Protein AF-A0A2K2FY67-F1 (afdb_monomer_lite)

Structure (mmCIF, N/CA/C/O backbone):
data_AF-A0A2K2FY67-F1
#
_entry.id   AF-A0A2K2FY67-F1
#
loop_
_atom_site.group_PDB
_atom_site.id
_atom_site.type_symbol
_atom_site.label_atom_id
_atom_site.label_alt_id
_atom_site.label_comp_id
_atom_site.label_asym_id
_atom_site.label_entity_id
_atom_site.label_seq_id
_atom_site.pdbx_PDB_ins_code
_atom_site.Cartn_x
_atom_site.Cartn_y
_atom_site.Cartn_z
_atom_site.occupancy
_atom_site.B_iso_or_equiv
_atom_site.auth_seq_id
_atom_site.auth_comp_id
_atom_site.auth_asym_id
_atom_site.auth_atom_id
_atom_site.pdbx_PDB_model_num
ATOM 1 N N . MET A 1 1 ? -9.193 -3.557 5.136 1.00 53.53 1 MET A N 1
ATOM 2 C CA . MET A 1 1 ? -10.613 -3.231 5.411 1.00 53.53 1 MET A CA 1
ATOM 3 C C . MET A 1 1 ? -11.485 -4.431 5.737 1.00 53.53 1 MET A C 1
ATOM 5 O O . MET A 1 1 ? -12.173 -4.385 6.742 1.00 53.53 1 MET A O 1
ATOM 9 N N . LEU A 1 2 ? -11.457 -5.508 4.948 1.00 55.06 2 LEU A N 1
ATOM 10 C CA . LEU A 1 2 ? -12.226 -6.722 5.260 1.00 55.06 2 LEU A CA 1
ATOM 11 C C . LEU A 1 2 ? -11.634 -7.505 6.450 1.00 55.06 2 LEU A C 1
ATOM 13 O O . LEU A 1 2 ? -12.382 -8.025 7.268 1.00 55.06 2 LEU A O 1
ATOM 17 N N . LEU A 1 3 ? -10.305 -7.469 6.622 1.00 53.91 3 LEU A N 1
ATOM 18 C CA . LEU A 1 3 ? -9.589 -8.178 7.693 1.00 53.91 3 LEU A CA 1
ATOM 19 C C . LEU A 1 3 ? -10.000 -7.758 9.124 1.00 53.91 3 LEU A C 1
ATOM 21 O O . LEU A 1 3 ? -10.059 -8.589 10.026 1.00 53.91 3 LEU A O 1
ATOM 25 N N . GLY A 1 4 ? -10.350 -6.482 9.327 1.00 59.25 4 GLY A N 1
ATOM 26 C CA . GLY A 1 4 ? -10.837 -5.980 10.620 1.00 59.25 4 GLY A CA 1
ATOM 27 C C . GLY A 1 4 ? -12.254 -6.450 10.964 1.00 59.25 4 GLY A C 1
ATOM 28 O O . GLY A 1 4 ? -12.582 -6.574 12.133 1.00 59.25 4 GLY A O 1
ATOM 29 N N . ARG A 1 5 ? -13.079 -6.776 9.957 1.00 58.72 5 ARG A N 1
ATOM 30 C CA . ARG A 1 5 ? -14.420 -7.363 10.147 1.00 58.72 5 ARG A CA 1
ATOM 31 C C . ARG A 1 5 ? -14.416 -8.886 10.234 1.00 58.72 5 ARG A C 1
ATOM 33 O O . ARG A 1 5 ? -15.429 -9.478 10.588 1.00 58.72 5 ARG A O 1
ATOM 40 N N . THR A 1 6 ? -13.308 -9.532 9.878 1.00 58.41 6 THR A N 1
ATOM 41 C CA . THR A 1 6 ? -13.211 -10.994 9.930 1.00 58.41 6 THR A CA 1
ATOM 42 C C . THR A 1 6 ? -12.956 -11.550 11.326 1.00 58.41 6 THR A C 1
ATOM 44 O O . THR A 1 6 ? -13.008 -12.769 11.462 1.00 58.41 6 THR A O 1
ATOM 47 N N . ASP A 1 7 ? -12.692 -10.706 12.337 1.00 62.06 7 ASP A N 1
ATOM 48 C CA . ASP A 1 7 ? -12.364 -11.120 13.713 1.00 62.06 7 ASP A CA 1
ATOM 49 C C . ASP A 1 7 ? -11.399 -12.319 13.731 1.00 62.06 7 ASP A C 1
ATOM 51 O O . ASP A 1 7 ? -11.708 -13.382 14.261 1.00 62.06 7 ASP A O 1
ATOM 55 N N . ALA A 1 8 ? -10.253 -12.189 13.052 1.00 63.91 8 ALA A N 1
ATOM 56 C CA . ALA A 1 8 ? -9.271 -13.268 12.884 1.00 63.91 8 ALA A CA 1
ATOM 57 C C . ALA A 1 8 ? -9.836 -14.564 12.250 1.00 63.91 8 ALA A C 1
ATOM 59 O O . ALA A 1 8 ? -9.553 -15.664 12.713 1.00 63.91 8 ALA A O 1
ATOM 60 N N . PHE A 1 9 ? -10.606 -14.435 11.162 1.00 62.72 9 PHE A N 1
ATOM 61 C CA . PHE A 1 9 ? -11.260 -15.530 10.415 1.00 62.72 9 PHE A CA 1
ATOM 62 C C . PHE A 1 9 ? -12.454 -16.202 11.101 1.00 62.72 9 PHE A C 1
ATOM 64 O O . PHE A 1 9 ? -12.949 -17.230 10.637 1.00 62.72 9 PHE A O 1
ATOM 71 N N . ARG A 1 10 ? -12.971 -15.615 12.177 1.00 68.38 10 ARG A N 1
ATOM 72 C CA . ARG A 1 10 ? -14.114 -16.161 12.915 1.00 68.38 10 ARG A CA 1
ATOM 73 C C . ARG A 1 10 ? -15.439 -15.965 12.174 1.00 68.38 10 ARG A C 1
ATOM 75 O O . ARG A 1 10 ? -16.352 -16.770 12.320 1.00 68.38 10 ARG A O 1
ATOM 82 N N . ASN A 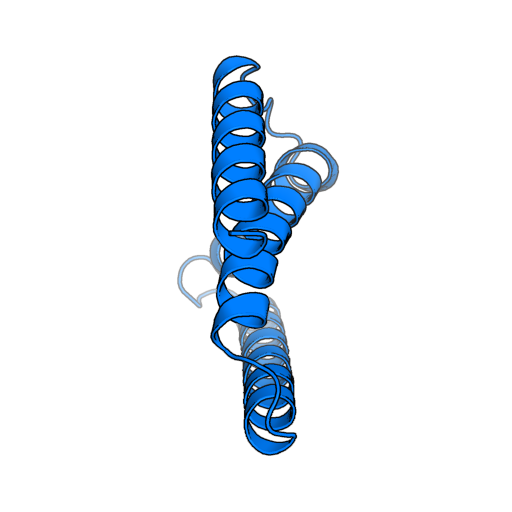1 11 ? -15.520 -14.935 11.331 1.00 72.44 11 ASN A N 1
ATOM 83 C CA . ASN A 1 11 ? -16.654 -14.685 10.443 1.00 72.44 11 ASN A CA 1
ATOM 84 C C . ASN A 1 11 ? -16.365 -15.185 9.016 1.00 72.44 11 ASN A C 1
ATOM 86 O O . ASN A 1 11 ? -15.897 -14.432 8.159 1.00 72.44 11 ASN A O 1
ATOM 90 N N . ILE A 1 12 ? -16.691 -16.458 8.753 1.00 73.81 12 ILE A N 1
ATOM 91 C CA . ILE A 1 12 ? -16.417 -17.161 7.481 1.00 73.81 12 ILE A CA 1
ATOM 92 C C . ILE A 1 12 ? -16.921 -16.389 6.251 1.00 73.81 12 ILE A C 1
ATOM 94 O O . ILE A 1 12 ? -16.201 -16.294 5.258 1.00 73.81 12 ILE A O 1
ATOM 98 N N . GLY A 1 13 ? -18.111 -15.779 6.316 1.00 76.75 13 GLY 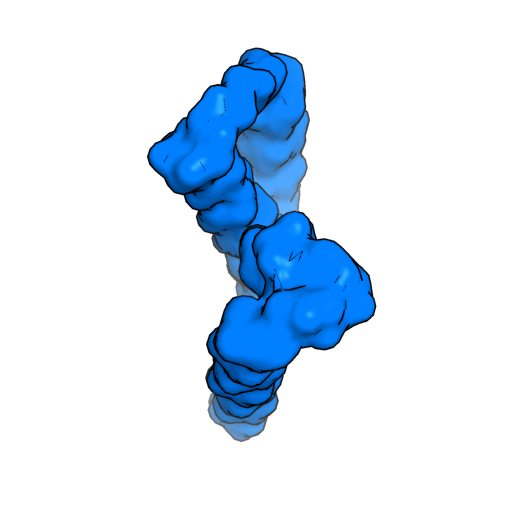A N 1
ATOM 99 C CA . GLY A 1 13 ? -18.671 -15.019 5.190 1.00 76.75 13 GLY A CA 1
ATOM 100 C C . GLY A 1 13 ? -17.797 -13.829 4.776 1.00 76.75 13 GLY A C 1
ATOM 101 O O . GLY A 1 13 ? -17.444 -13.682 3.607 1.00 76.75 13 GLY A O 1
ATOM 102 N N . TRP A 1 14 ? -17.366 -13.014 5.742 1.00 73.25 14 TRP A N 1
ATOM 103 C CA . TRP A 1 14 ? -16.487 -11.869 5.481 1.00 73.25 14 TRP A CA 1
ATOM 104 C C . TRP A 1 14 ? -15.069 -12.299 5.088 1.00 73.25 14 TRP A C 1
ATOM 106 O O . TRP A 1 14 ? -14.412 -11.608 4.306 1.00 73.25 14 TRP A O 1
ATOM 116 N N . SER A 1 15 ? -14.612 -13.455 5.578 1.00 75.12 15 SER A N 1
ATOM 117 C CA . SER A 1 15 ? -13.306 -14.019 5.228 1.00 75.12 15 SER A CA 1
ATOM 118 C C . SER A 1 15 ? -13.246 -14.465 3.777 1.00 75.12 15 SER A C 1
ATOM 120 O O . SER A 1 15 ? -12.259 -14.168 3.105 1.00 75.12 15 SER A O 1
ATOM 122 N N . ILE A 1 16 ? -14.306 -15.097 3.270 1.00 80.62 16 ILE A N 1
ATOM 123 C CA . ILE A 1 16 ? -14.401 -15.493 1.859 1.00 80.62 16 ILE A CA 1
ATOM 124 C C . ILE A 1 16 ? -14.362 -14.256 0.956 1.00 80.62 16 ILE A C 1
ATOM 126 O O . ILE A 1 16 ? -13.591 -14.235 0.001 1.00 80.62 16 ILE A O 1
ATOM 130 N N . ILE A 1 17 ? -15.109 -13.199 1.299 1.00 81.12 17 ILE A N 1
ATOM 131 C CA . ILE A 1 17 ? -15.107 -11.938 0.537 1.00 81.12 17 ILE A CA 1
ATOM 132 C C . ILE A 1 17 ? -13.713 -11.288 0.553 1.00 81.12 17 ILE A C 1
ATOM 134 O O . ILE A 1 17 ? -13.228 -10.811 -0.474 1.00 81.12 17 ILE A O 1
ATOM 138 N N . CYS A 1 18 ? -13.032 -11.286 1.703 1.00 79.75 18 CYS A N 1
ATOM 139 C CA . CYS A 1 18 ? -11.657 -10.795 1.802 1.00 79.75 18 CYS A CA 1
ATOM 140 C C . CYS A 1 18 ? -10.713 -11.574 0.882 1.00 79.75 18 CYS A C 1
ATOM 142 O O . CYS A 1 18 ? -9.907 -10.977 0.168 1.00 79.75 18 CYS A O 1
ATOM 144 N N . LEU A 1 19 ? -10.833 -12.900 0.886 1.00 82.56 19 LEU A N 1
ATOM 145 C CA . LEU A 1 19 ? -9.975 -13.785 0.113 1.00 82.56 19 LEU A CA 1
ATOM 146 C C . LEU A 1 19 ? -10.233 -13.650 -1.392 1.00 82.56 19 LEU A C 1
ATOM 148 O O . LEU A 1 19 ? -9.277 -13.573 -2.161 1.00 82.56 19 LEU A O 1
ATOM 152 N N . SER A 1 20 ? -11.493 -13.519 -1.818 1.00 83.69 20 SER A N 1
ATOM 153 C CA . SER A 1 20 ? -11.828 -13.282 -3.225 1.00 83.69 20 SER A CA 1
ATOM 154 C C . SER A 1 20 ? -11.290 -11.943 -3.729 1.00 83.69 20 SER A C 1
ATOM 156 O O . SER A 1 20 ? -10.719 -11.888 -4.815 1.00 83.69 20 SER A O 1
ATOM 158 N N . VAL A 1 21 ? -11.397 -10.872 -2.935 1.00 84.50 21 VAL A N 1
ATOM 159 C CA . VAL A 1 21 ? -10.846 -9.556 -3.309 1.00 84.50 21 VAL A CA 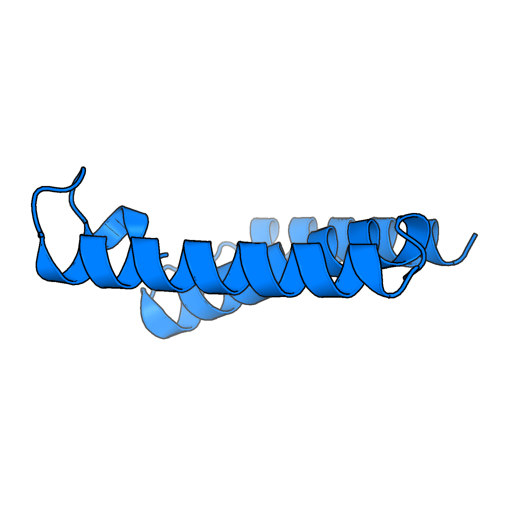1
ATOM 160 C C . VAL A 1 21 ? -9.322 -9.617 -3.423 1.00 84.50 21 VAL A C 1
ATOM 162 O O . VAL A 1 21 ? -8.758 -9.066 -4.370 1.00 84.50 21 VAL A O 1
ATOM 165 N N . TYR A 1 22 ? -8.653 -10.337 -2.518 1.00 81.25 22 TYR A N 1
ATOM 166 C CA . TYR A 1 22 ? -7.208 -10.560 -2.605 1.00 81.25 22 TYR A CA 1
ATOM 167 C C . TYR A 1 22 ? -6.820 -11.326 -3.870 1.00 81.25 22 TYR A C 1
ATOM 169 O O . TYR A 1 22 ? -5.903 -10.905 -4.572 1.00 81.25 22 TYR A O 1
ATOM 177 N N . MET A 1 23 ? -7.534 -12.404 -4.198 1.00 86.12 23 MET A N 1
ATOM 178 C CA . MET A 1 23 ? -7.272 -13.191 -5.407 1.00 86.12 23 MET A CA 1
ATOM 179 C C . MET A 1 23 ? -7.439 -12.358 -6.681 1.00 86.12 23 MET A C 1
ATOM 181 O O . MET A 1 23 ? -6.566 -12.388 -7.546 1.00 86.12 23 MET A O 1
ATOM 185 N N . VAL A 1 24 ? -8.504 -11.556 -6.777 1.00 87.25 24 VAL A N 1
ATOM 186 C CA . VAL A 1 24 ? -8.721 -10.652 -7.921 1.00 87.25 24 VAL A CA 1
ATOM 187 C C . VAL A 1 24 ? -7.619 -9.594 -8.006 1.00 87.25 24 VAL A C 1
ATOM 189 O O . VAL A 1 24 ? -7.107 -9.329 -9.091 1.00 87.25 24 VAL A O 1
ATOM 192 N N . SER A 1 25 ? -7.203 -9.032 -6.869 1.00 82.50 25 SER A N 1
ATOM 193 C CA . SER A 1 25 ? -6.119 -8.041 -6.816 1.00 82.50 25 SER A CA 1
ATOM 194 C C . SER A 1 25 ? -4.792 -8.623 -7.308 1.00 82.50 25 SER A C 1
ATOM 196 O O . SER A 1 25 ? -4.100 -7.997 -8.111 1.00 82.50 25 SER A O 1
ATOM 198 N N . PHE A 1 26 ? -4.452 -9.842 -6.880 1.00 83.38 26 PHE A N 1
ATOM 199 C CA . PHE A 1 26 ? -3.251 -10.535 -7.348 1.00 83.38 26 PHE A CA 1
ATOM 200 C C . PHE A 1 26 ? -3.325 -10.898 -8.830 1.00 83.38 26 PHE A C 1
ATOM 202 O O . PHE A 1 26 ? -2.325 -10.778 -9.535 1.00 83.38 26 PHE A O 1
ATOM 209 N N . TRP A 1 27 ? -4.496 -11.300 -9.319 1.00 86.38 27 TRP A N 1
ATOM 210 C CA . TRP A 1 27 ? -4.696 -11.594 -10.735 1.00 86.38 27 TRP A CA 1
ATOM 211 C C . TRP A 1 27 ? -4.543 -10.347 -11.618 1.00 86.38 27 TRP A C 1
ATOM 213 O O . TRP A 1 27 ? -3.859 -10.398 -12.644 1.00 86.38 27 TRP A O 1
ATOM 223 N N . ALA A 1 28 ? -5.100 -9.209 -11.194 1.00 82.06 28 ALA A N 1
ATOM 224 C CA . ALA A 1 28 ? -4.914 -7.929 -11.872 1.00 82.06 28 ALA A CA 1
ATOM 225 C C . ALA A 1 28 ? -3.433 -7.521 -11.891 1.00 82.06 28 ALA A C 1
ATOM 227 O O . ALA A 1 28 ? -2.900 -7.189 -12.948 1.00 82.06 28 ALA A O 1
ATOM 228 N N . LEU A 1 29 ? -2.738 -7.633 -10.753 1.00 80.56 29 LEU A N 1
ATOM 229 C CA . LEU A 1 29 ? -1.310 -7.328 -10.662 1.00 80.56 29 LEU A CA 1
ATOM 230 C C . LEU A 1 29 ? -0.468 -8.232 -11.576 1.00 80.56 29 LEU A C 1
ATOM 232 O O . LEU A 1 29 ? 0.393 -7.743 -12.302 1.00 80.56 29 LEU A O 1
ATOM 236 N N . ALA A 1 30 ? -0.738 -9.538 -11.586 1.00 82.31 30 ALA A N 1
ATOM 237 C CA . ALA A 1 30 ? -0.046 -10.489 -12.451 1.00 82.31 30 ALA A CA 1
ATOM 238 C C . ALA A 1 30 ? -0.270 -10.188 -13.943 1.00 82.31 30 ALA A C 1
ATOM 240 O O . ALA A 1 30 ? 0.655 -10.327 -14.741 1.00 82.31 30 ALA A O 1
ATOM 241 N N . THR A 1 31 ? -1.473 -9.743 -14.315 1.00 82.81 31 THR A N 1
ATOM 242 C CA . THR A 1 31 ? -1.805 -9.353 -15.695 1.00 82.81 31 THR A CA 1
ATOM 243 C C . THR A 1 31 ? -1.048 -8.094 -16.106 1.00 82.81 31 THR A C 1
ATOM 245 O O . THR A 1 31 ? -0.398 -8.087 -17.146 1.00 82.81 31 THR A O 1
ATOM 248 N N . VAL A 1 32 ? -1.028 -7.077 -15.244 1.00 79.25 32 VAL A N 1
ATOM 249 C CA . VAL A 1 32 ? -0.295 -5.824 -15.478 1.00 79.25 32 VAL A CA 1
ATOM 250 C C . VAL A 1 32 ? 1.215 -6.069 -15.629 1.00 79.25 32 VAL A C 1
ATOM 252 O O . VAL A 1 32 ? 1.861 -5.469 -16.488 1.00 79.25 32 VAL A O 1
ATOM 255 N N . ILE A 1 33 ? 1.785 -6.983 -14.837 1.00 79.50 33 ILE A N 1
ATOM 256 C CA . ILE A 1 33 ? 3.194 -7.391 -14.971 1.00 79.50 33 ILE A CA 1
ATOM 257 C C . ILE A 1 33 ? 3.418 -8.156 -16.283 1.00 79.50 33 ILE A C 1
ATOM 259 O O . ILE A 1 33 ? 4.404 -7.916 -16.978 1.00 79.50 33 ILE A O 1
ATOM 263 N N . ARG A 1 34 ? 2.504 -9.066 -16.643 1.00 77.00 34 ARG A N 1
ATOM 264 C CA . ARG A 1 34 ? 2.584 -9.859 -17.879 1.00 77.00 34 ARG A CA 1
ATOM 265 C C . ARG A 1 34 ? 2.503 -8.995 -19.139 1.00 77.00 34 ARG A C 1
ATOM 267 O O . ARG A 1 34 ? 3.151 -9.326 -20.127 1.00 77.00 34 ARG A O 1
ATOM 274 N N . GLU A 1 35 ? 1.740 -7.908 -19.113 1.00 79.88 35 GLU A N 1
ATOM 275 C CA . GLU A 1 35 ? 1.635 -6.949 -20.221 1.00 79.88 35 GLU A CA 1
ATOM 276 C C . GLU A 1 35 ? 2.889 -6.070 -20.384 1.00 79.88 35 GLU A C 1
ATOM 278 O O . GLU A 1 35 ? 2.951 -5.242 -21.289 1.00 79.88 35 GLU A O 1
ATOM 283 N N . GLY A 1 36 ? 3.921 -6.269 -19.554 1.00 69.81 36 GLY A N 1
ATOM 284 C CA . GLY A 1 36 ? 5.177 -5.527 -19.643 1.00 69.81 36 GLY A CA 1
ATOM 285 C C . GLY A 1 36 ? 5.055 -4.094 -19.134 1.00 69.81 36 GLY A C 1
ATOM 286 O O . GLY A 1 36 ? 5.867 -3.242 -19.498 1.00 69.81 36 GLY A O 1
ATOM 287 N N . GLY A 1 37 ? 4.048 -3.815 -18.300 1.00 70.38 37 GLY A N 1
ATOM 288 C CA . GLY A 1 37 ? 3.884 -2.504 -17.694 1.00 70.38 37 GLY A CA 1
ATOM 289 C C . GLY A 1 37 ? 5.141 -2.110 -16.904 1.00 70.38 37 GLY A C 1
ATOM 290 O O . GLY A 1 37 ? 5.707 -2.949 -16.194 1.00 70.38 37 GLY A O 1
ATOM 291 N N . PRO A 1 38 ? 5.606 -0.851 -17.001 1.00 72.50 38 PRO A N 1
ATOM 292 C CA . PRO A 1 38 ? 6.783 -0.399 -16.276 1.00 72.50 38 PRO A CA 1
ATOM 293 C C . PRO A 1 38 ? 6.518 -0.497 -14.772 1.00 72.50 38 PRO A C 1
ATOM 295 O O . PRO A 1 38 ? 5.787 0.306 -14.191 1.00 72.50 38 PRO A O 1
ATOM 298 N N . LEU A 1 39 ? 7.125 -1.499 -14.131 1.00 68.56 39 LEU A N 1
ATOM 299 C CA . LEU A 1 39 ? 7.072 -1.711 -12.680 1.00 68.56 39 LEU A CA 1
ATOM 300 C C . LEU A 1 39 ? 7.501 -0.454 -11.909 1.00 68.56 39 LEU A C 1
ATOM 302 O O . LEU A 1 39 ? 6.980 -0.195 -10.825 1.00 68.56 39 LEU A O 1
ATOM 306 N N . SER A 1 40 ? 8.388 0.349 -12.505 1.00 69.81 40 SER A N 1
ATOM 307 C CA . SER A 1 40 ? 8.816 1.656 -12.001 1.00 69.81 40 SER A CA 1
ATOM 308 C C . SER A 1 40 ? 7.691 2.688 -11.909 1.00 69.81 40 SER A C 1
ATOM 310 O O . SER A 1 40 ? 7.795 3.584 -11.087 1.00 69.81 40 SER A O 1
ATOM 312 N N . LEU A 1 41 ? 6.615 2.561 -12.692 1.00 69.75 41 LEU A N 1
ATOM 313 C CA . LEU A 1 41 ? 5.445 3.446 -12.651 1.00 69.75 41 LEU A CA 1
ATOM 314 C C . LEU A 1 41 ? 4.296 2.835 -11.834 1.00 69.75 41 LEU A C 1
ATOM 316 O O . LEU A 1 41 ? 3.597 3.529 -11.095 1.00 69.75 41 LEU A O 1
ATOM 320 N N . ILE A 1 42 ? 4.125 1.514 -11.933 1.00 75.06 42 ILE A N 1
ATOM 321 C CA . ILE A 1 42 ? 3.066 0.772 -11.238 1.00 75.06 42 ILE A CA 1
ATOM 322 C C . ILE A 1 42 ? 3.287 0.787 -9.723 1.00 75.06 42 ILE A C 1
ATOM 324 O O . ILE A 1 42 ? 2.339 1.004 -8.971 1.00 75.06 42 ILE A O 1
ATOM 328 N N . MET A 1 43 ? 4.524 0.589 -9.260 1.00 75.25 43 MET A N 1
ATOM 329 C CA . MET A 1 43 ? 4.828 0.562 -7.825 1.00 75.25 43 MET A CA 1
ATOM 330 C C . MET A 1 43 ? 4.533 1.907 -7.130 1.00 75.25 43 MET A C 1
ATOM 332 O O . MET A 1 43 ? 3.817 1.887 -6.127 1.00 75.25 43 MET A O 1
ATOM 336 N N . PRO A 1 44 ? 4.973 3.074 -7.648 1.00 75.56 44 PRO A N 1
ATOM 337 C CA . PRO A 1 44 ? 4.584 4.379 -7.102 1.00 75.56 44 PRO A CA 1
ATOM 338 C C . PRO A 1 44 ? 3.075 4.642 -7.155 1.00 75.56 44 PRO A C 1
ATOM 340 O O . PRO A 1 44 ? 2.500 5.157 -6.192 1.00 75.56 44 PRO A O 1
ATOM 343 N N . ALA A 1 45 ? 2.410 4.265 -8.252 1.00 75.00 45 ALA A N 1
ATOM 344 C CA . ALA A 1 45 ? 0.966 4.440 -8.393 1.00 75.00 45 ALA A CA 1
ATOM 345 C C . ALA A 1 45 ? 0.194 3.619 -7.347 1.00 75.00 45 ALA A C 1
ATOM 347 O O . ALA A 1 45 ? -0.691 4.139 -6.670 1.00 75.00 45 ALA A O 1
ATOM 348 N N . LEU A 1 46 ? 0.565 2.355 -7.136 1.00 77.88 46 LEU A N 1
ATOM 349 C CA . LEU A 1 46 ? -0.043 1.522 -6.097 1.00 77.88 46 LEU A CA 1
ATOM 350 C C . LEU A 1 46 ? 0.276 2.044 -4.690 1.00 77.88 46 LEU A C 1
ATOM 352 O O . LEU A 1 46 ? -0.618 2.104 -3.845 1.00 77.88 46 LEU A O 1
ATOM 356 N N . ALA A 1 47 ? 1.514 2.480 -4.444 1.00 75.31 47 ALA A N 1
ATOM 357 C CA . ALA A 1 47 ? 1.944 3.012 -3.152 1.00 75.31 47 ALA A CA 1
ATOM 358 C C . ALA A 1 47 ? 1.229 4.313 -2.748 1.00 75.31 47 ALA A C 1
ATOM 360 O O . ALA A 1 47 ? 1.188 4.628 -1.563 1.00 75.31 47 ALA A O 1
ATOM 361 N N . THR A 1 48 ? 0.640 5.048 -3.695 1.00 77.75 48 THR A N 1
ATOM 362 C CA . THR A 1 48 ? -0.148 6.263 -3.426 1.00 77.75 48 THR A CA 1
ATOM 363 C C . THR A 1 48 ? -1.650 6.000 -3.410 1.00 77.75 48 THR A C 1
ATOM 365 O O . THR A 1 48 ? -2.344 6.409 -2.478 1.00 77.75 48 THR A O 1
ATOM 368 N N . ILE A 1 49 ? -2.168 5.264 -4.395 1.00 80.06 49 ILE A N 1
ATOM 369 C CA . ILE A 1 49 ? -3.607 5.006 -4.531 1.00 80.06 49 ILE A CA 1
ATOM 370 C C . ILE A 1 49 ? -4.124 4.145 -3.375 1.00 80.06 49 ILE A C 1
ATOM 372 O O . ILE A 1 49 ? -5.167 4.459 -2.798 1.00 80.06 49 ILE A O 1
ATOM 376 N N . VAL A 1 50 ? -3.400 3.086 -2.997 1.00 81.88 50 VAL A N 1
ATOM 377 C CA . VAL A 1 50 ? -3.827 2.171 -1.926 1.00 81.88 50 VAL A CA 1
ATOM 378 C C . VAL A 1 50 ? -4.048 2.907 -0.597 1.00 81.88 50 VAL A C 1
ATOM 380 O O . VAL A 1 50 ? -5.160 2.816 -0.068 1.00 81.88 50 VAL A O 1
ATOM 383 N N . PRO A 1 51 ? -3.078 3.664 -0.043 1.00 78.44 51 PRO A N 1
ATOM 384 C CA . PRO A 1 51 ? -3.286 4.345 1.229 1.00 78.44 51 PRO A CA 1
ATOM 385 C C . PRO A 1 51 ? -4.377 5.426 1.158 1.00 78.44 51 PRO A C 1
ATOM 387 O O . PRO A 1 51 ? -5.177 5.528 2.091 1.00 78.44 51 PRO A O 1
ATOM 390 N N . ILE A 1 52 ? -4.496 6.164 0.046 1.00 77.75 52 ILE A N 1
ATOM 391 C CA . ILE A 1 52 ? -5.573 7.151 -0.152 1.00 77.75 52 ILE A CA 1
ATOM 392 C C . ILE A 1 52 ? -6.947 6.479 -0.068 1.00 77.75 52 ILE A C 1
ATOM 394 O O . ILE A 1 52 ? -7.798 6.901 0.720 1.00 77.75 52 ILE A O 1
ATOM 398 N N . VAL A 1 53 ? -7.154 5.397 -0.823 1.00 80.38 53 VAL A N 1
ATOM 399 C CA . VAL A 1 53 ? -8.421 4.652 -0.817 1.00 80.38 53 VAL A CA 1
ATOM 400 C C . VAL A 1 53 ? -8.700 4.075 0.572 1.00 80.38 53 VAL A C 1
ATOM 402 O O . VAL A 1 53 ? -9.834 4.150 1.047 1.00 80.38 53 VAL A O 1
ATOM 405 N N . THR A 1 54 ? -7.682 3.567 1.274 1.00 77.88 54 THR A N 1
ATOM 406 C CA . THR A 1 54 ? -7.877 3.067 2.644 1.00 77.88 54 THR A CA 1
ATOM 407 C C . THR A 1 54 ? -8.266 4.157 3.640 1.00 77.88 54 THR A C 1
ATOM 409 O O . THR A 1 54 ? -9.061 3.879 4.529 1.00 77.88 54 THR A O 1
ATOM 412 N N . ILE A 1 55 ? -7.787 5.396 3.509 1.00 76.06 55 ILE A N 1
ATOM 413 C CA . ILE A 1 55 ? -8.235 6.485 4.390 1.00 76.06 55 ILE A CA 1
ATOM 414 C C . ILE A 1 55 ? -9.659 6.907 4.053 1.00 76.06 55 ILE A C 1
ATOM 416 O O . ILE A 1 55 ? -10.471 7.052 4.964 1.00 76.06 55 ILE A O 1
ATOM 420 N N . ILE A 1 56 ? -9.984 7.062 2.766 1.00 77.75 56 ILE A N 1
ATOM 421 C CA . ILE A 1 56 ? -11.339 7.428 2.331 1.00 77.75 56 ILE A CA 1
ATOM 422 C C . ILE A 1 56 ? -12.342 6.429 2.902 1.00 77.75 56 ILE A C 1
ATOM 424 O O . ILE A 1 56 ? -13.303 6.810 3.564 1.00 77.75 56 ILE A O 1
ATOM 428 N N . VAL A 1 57 ? -12.094 5.134 2.727 1.00 74.75 57 VAL A N 1
ATOM 429 C CA . VAL A 1 57 ? -13.012 4.116 3.235 1.00 74.75 57 VAL A CA 1
ATOM 430 C C . VAL A 1 57 ? -13.013 4.086 4.777 1.00 74.75 57 VAL A C 1
ATOM 432 O O . VAL A 1 57 ? -14.051 3.805 5.365 1.00 74.75 57 VAL A O 1
ATOM 435 N N . ALA A 1 58 ? -11.918 4.426 5.468 1.00 71.31 58 ALA A N 1
ATOM 436 C CA . ALA A 1 58 ? -11.880 4.425 6.936 1.00 71.31 58 ALA A CA 1
ATOM 437 C C . ALA A 1 58 ? -12.735 5.568 7.502 1.00 71.31 58 ALA A C 1
ATOM 439 O O . ALA A 1 58 ? -13.544 5.355 8.403 1.00 71.31 58 ALA A O 1
ATOM 440 N N . VAL A 1 59 ? -12.633 6.751 6.897 1.00 75.69 59 VAL A N 1
ATOM 441 C CA . VAL A 1 59 ? -13.421 7.928 7.278 1.00 75.69 59 VAL A CA 1
ATOM 442 C C . VAL A 1 59 ? -14.896 7.739 6.928 1.00 75.69 59 VAL A C 1
ATOM 444 O O . VAL A 1 59 ? -15.758 7.935 7.781 1.00 75.69 59 VAL A O 1
ATOM 447 N N . PHE A 1 60 ? -15.207 7.326 5.695 1.00 75.81 60 PHE A N 1
ATOM 448 C CA . PHE A 1 60 ? -16.591 7.280 5.211 1.00 75.81 60 PHE A CA 1
ATOM 449 C C . PHE A 1 60 ? -17.354 6.005 5.597 1.00 75.81 60 PHE A C 1
ATOM 451 O O . PHE A 1 60 ? -18.569 6.067 5.761 1.00 75.81 60 PHE A O 1
ATOM 458 N N . VAL A 1 61 ? -16.685 4.852 5.732 1.00 71.75 61 VAL A N 1
ATOM 459 C CA . VAL A 1 61 ? -17.355 3.562 6.009 1.00 71.75 61 VAL A CA 1
ATOM 460 C C . VAL A 1 61 ? -17.225 3.132 7.469 1.00 71.75 61 VAL A C 1
ATOM 462 O O . VAL A 1 61 ? -18.161 2.530 7.993 1.00 71.75 61 VAL A O 1
ATOM 465 N N . MET A 1 62 ? -16.098 3.413 8.136 1.00 66.25 62 MET A N 1
ATOM 466 C CA . MET A 1 62 ? -15.928 3.092 9.564 1.00 66.25 62 MET A CA 1
ATOM 467 C C . MET A 1 62 ? -16.289 4.252 10.497 1.00 66.25 62 MET A C 1
ATOM 469 O O . MET A 1 62 ? -16.464 4.018 11.689 1.00 66.25 62 MET A O 1
ATOM 473 N N . GLY A 1 63 ? -16.443 5.476 9.979 1.00 64.56 63 GLY A N 1
ATOM 474 C CA . GLY A 1 63 ? -16.770 6.645 10.798 1.00 64.56 63 GLY A CA 1
ATOM 475 C C . GLY A 1 63 ? -15.659 7.025 11.781 1.00 64.56 63 GLY A C 1
ATOM 476 O O . GLY A 1 63 ? -15.907 7.759 12.735 1.00 64.56 63 GLY A O 1
ATOM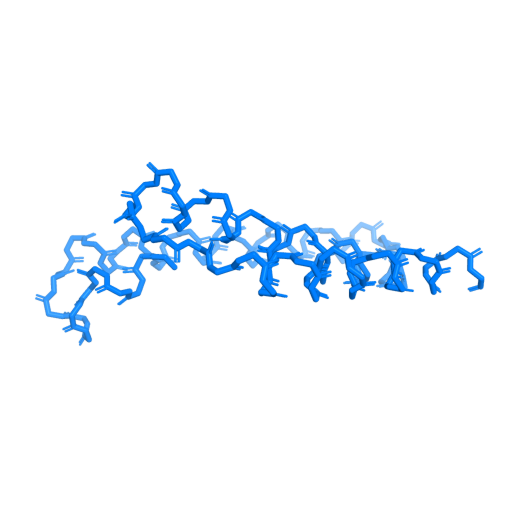 477 N N . GLU A 1 64 ? -14.438 6.522 11.577 1.00 64.56 64 GLU A N 1
ATOM 478 C CA . GLU A 1 64 ? -13.293 6.907 12.393 1.00 64.56 64 GLU A CA 1
ATOM 479 C C . GLU A 1 64 ? -12.897 8.352 12.069 1.00 64.56 64 GLU A C 1
ATOM 481 O O . GLU A 1 64 ? -12.707 8.723 10.907 1.00 64.56 64 GLU A O 1
ATOM 486 N N . ALA A 1 65 ? -12.734 9.176 13.109 1.00 58.94 65 ALA A N 1
ATOM 487 C CA . ALA A 1 65 ? -12.204 10.523 12.965 1.00 58.94 65 ALA A CA 1
ATOM 488 C C . ALA A 1 65 ? -10.728 10.438 12.550 1.00 58.94 65 ALA A C 1
ATOM 490 O O . ALA A 1 65 ? -9.835 10.257 13.382 1.00 58.94 65 ALA A O 1
ATOM 491 N N . ALA A 1 66 ? -10.458 10.553 11.249 1.00 63.19 66 ALA A N 1
ATOM 492 C CA . ALA A 1 66 ? -9.092 10.684 10.768 1.00 63.19 66 ALA A CA 1
ATOM 493 C C . ALA A 1 66 ? -8.491 11.974 11.335 1.00 63.19 66 ALA A C 1
ATOM 495 O O . ALA A 1 66 ? -8.965 13.076 11.056 1.00 63.19 66 ALA A O 1
ATOM 496 N N . SER A 1 67 ? -7.442 11.836 12.149 1.00 67.38 67 SER A N 1
ATOM 497 C CA . SER A 1 67 ? -6.733 12.996 12.674 1.00 67.38 67 SER A CA 1
ATOM 498 C C . SER A 1 67 ? -6.131 13.799 11.520 1.00 67.38 67 SER A C 1
ATOM 500 O O . SER A 1 67 ? -5.521 13.247 10.600 1.00 67.38 67 SER A O 1
ATOM 502 N N . TRP A 1 68 ? -6.285 15.123 11.577 1.00 69.19 68 TRP A N 1
ATOM 503 C CA . TRP A 1 68 ? -5.832 16.035 10.522 1.00 69.19 68 TRP A CA 1
ATOM 504 C C . TRP A 1 68 ? -4.327 15.883 10.227 1.00 69.19 68 TRP A C 1
ATOM 506 O O . TRP A 1 68 ? -3.894 16.020 9.084 1.00 69.19 68 TRP A O 1
ATOM 516 N N . GLN A 1 69 ? -3.528 15.496 11.233 1.00 73.81 69 GLN A N 1
ATOM 517 C CA . GLN A 1 69 ? -2.099 15.217 11.059 1.00 73.81 69 GLN A CA 1
ATOM 518 C C . GLN A 1 69 ? -1.819 13.959 10.222 1.00 73.81 69 GLN A C 1
ATOM 520 O O . GLN A 1 69 ? -0.894 13.967 9.411 1.00 73.81 69 GLN A O 1
ATOM 525 N N . ARG A 1 70 ? -2.603 12.880 10.383 1.00 70.19 70 ARG A N 1
ATOM 526 C CA . ARG A 1 70 ? -2.432 11.649 9.586 1.00 70.19 70 ARG A CA 1
ATOM 527 C C . ARG A 1 70 ? -2.739 11.904 8.117 1.00 70.19 70 ARG A C 1
ATOM 529 O O . ARG A 1 70 ? -2.019 11.415 7.255 1.00 70.19 70 ARG A O 1
ATOM 536 N N . LEU A 1 71 ? -3.770 12.701 7.848 1.00 76.69 71 LEU A N 1
ATOM 537 C CA . LEU A 1 71 ? -4.179 13.050 6.491 1.00 76.69 71 LEU A CA 1
ATOM 538 C C . LEU A 1 71 ? -3.122 13.932 5.804 1.00 76.69 71 LEU A C 1
ATOM 540 O O . LEU A 1 71 ? -2.748 13.658 4.666 1.00 76.69 71 LEU A O 1
ATOM 544 N N . GLY A 1 72 ? -2.562 14.911 6.526 1.00 80.00 72 GLY A N 1
ATOM 545 C CA . GLY A 1 72 ? -1.457 15.745 6.039 1.00 80.00 72 GLY A CA 1
ATOM 546 C C . GLY A 1 72 ? -0.174 14.958 5.742 1.00 80.00 72 GLY A C 1
ATOM 547 O O . GLY A 1 72 ? 0.409 15.123 4.672 1.00 80.00 72 GLY A O 1
ATOM 548 N N . LEU A 1 73 ? 0.234 14.054 6.641 1.00 79.75 73 LEU A N 1
ATOM 549 C CA . LEU A 1 73 ? 1.385 13.167 6.418 1.00 79.75 73 LEU A CA 1
ATOM 550 C C . LEU A 1 73 ? 1.183 12.256 5.203 1.00 79.75 73 LEU A C 1
ATOM 552 O O . LEU A 1 73 ? 2.117 12.055 4.430 1.00 79.75 73 LEU A O 1
ATOM 556 N N . LEU A 1 74 ? -0.030 11.727 5.015 1.00 76.06 74 LEU A N 1
ATOM 557 C CA . LEU A 1 74 ? -0.321 10.837 3.896 1.00 76.06 74 LEU A CA 1
ATOM 558 C C . LEU A 1 74 ? -0.319 11.581 2.557 1.00 76.06 74 LEU A C 1
ATOM 560 O O . LEU A 1 74 ? 0.248 11.082 1.589 1.00 76.06 74 LEU A O 1
ATOM 564 N N . LEU A 1 75 ? -0.904 12.782 2.512 1.00 80.06 75 LEU A N 1
ATOM 565 C CA . LEU A 1 75 ? -0.847 13.669 1.347 1.00 80.06 75 LEU A CA 1
ATOM 566 C C . LEU A 1 75 ? 0.598 13.994 0.972 1.00 80.06 75 LEU A C 1
ATOM 568 O O . LEU A 1 75 ? 0.970 13.866 -0.192 1.00 80.06 75 LEU A O 1
ATOM 572 N N . PHE A 1 76 ? 1.423 14.352 1.957 1.00 82.69 76 PHE A N 1
ATOM 573 C CA . PHE A 1 76 ? 2.837 14.635 1.736 1.00 82.69 76 PHE A CA 1
ATOM 574 C C . PHE A 1 76 ? 3.588 13.408 1.201 1.00 82.69 76 PHE A C 1
ATOM 576 O O . PHE A 1 76 ? 4.279 13.507 0.190 1.00 82.69 76 PHE A O 1
ATOM 583 N N . ALA A 1 77 ? 3.402 12.236 1.815 1.00 78.88 77 ALA A N 1
ATOM 584 C CA . ALA A 1 77 ? 4.006 10.993 1.341 1.00 78.88 77 ALA A CA 1
ATOM 585 C C . ALA A 1 77 ? 3.569 10.655 -0.094 1.00 78.88 77 ALA A C 1
ATOM 587 O O . ALA A 1 77 ? 4.402 10.286 -0.919 1.00 78.88 77 ALA A O 1
ATOM 588 N N . CYS A 1 78 ? 2.287 10.841 -0.419 1.00 77.88 78 CYS A N 1
ATOM 589 C CA . CYS A 1 78 ? 1.783 10.586 -1.765 1.00 77.88 78 CYS A CA 1
ATOM 590 C C . CYS A 1 78 ? 2.370 11.551 -2.802 1.00 77.88 78 CYS A C 1
ATOM 592 O O . CYS A 1 78 ? 2.724 11.120 -3.897 1.00 77.88 78 CYS A O 1
ATOM 594 N N . LEU A 1 79 ? 2.529 12.831 -2.455 1.00 80.75 79 LEU A N 1
ATOM 595 C CA . LEU A 1 79 ? 3.183 13.816 -3.320 1.00 80.75 79 LEU A CA 1
ATOM 596 C C . LEU A 1 79 ? 4.653 13.468 -3.572 1.00 80.75 79 LEU A C 1
ATOM 598 O O . LEU A 1 79 ? 5.104 13.535 -4.713 1.00 80.75 79 LEU A O 1
ATOM 602 N N . VAL A 1 80 ? 5.387 13.052 -2.536 1.00 82.50 80 VAL A N 1
ATOM 603 C CA . VAL A 1 80 ? 6.797 12.647 -2.660 1.00 82.50 80 VAL A CA 1
ATOM 604 C C . VAL A 1 80 ? 6.944 11.417 -3.557 1.00 82.50 80 VAL A C 1
ATOM 606 O O . VAL A 1 80 ? 7.808 11.400 -4.429 1.00 82.50 80 VAL A O 1
ATOM 609 N N . ILE A 1 81 ? 6.087 10.408 -3.387 1.00 79.06 81 ILE A N 1
ATOM 610 C CA . ILE A 1 81 ? 6.105 9.195 -4.218 1.00 79.06 81 ILE A CA 1
ATOM 611 C C . ILE A 1 81 ? 5.726 9.521 -5.670 1.00 79.06 81 ILE A C 1
ATOM 613 O O . ILE A 1 81 ? 6.365 9.022 -6.593 1.00 79.06 81 ILE A O 1
ATOM 617 N N . GLY A 1 82 ? 4.719 10.375 -5.879 1.00 74.12 82 GLY A N 1
ATOM 618 C CA . GLY A 1 82 ? 4.325 10.832 -7.212 1.00 74.12 82 GLY A CA 1
ATOM 619 C C . GLY A 1 82 ? 5.452 11.585 -7.918 1.00 74.12 82 GLY A C 1
ATOM 620 O O . GLY A 1 82 ? 5.755 11.283 -9.067 1.00 74.12 82 GLY A O 1
ATOM 621 N N . TYR A 1 83 ? 6.127 12.495 -7.211 1.00 78.50 83 TYR A N 1
ATOM 622 C CA . TYR A 1 83 ? 7.294 13.208 -7.732 1.00 78.50 83 TYR A CA 1
ATOM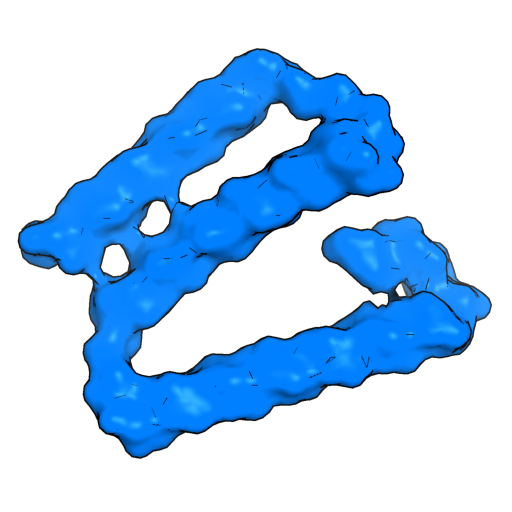 623 C C . TYR A 1 83 ? 8.446 12.251 -8.071 1.00 78.50 83 TYR A C 1
ATOM 625 O O . TYR A 1 83 ? 9.014 12.336 -9.157 1.00 78.50 83 TYR A O 1
ATOM 633 N N . ALA A 1 84 ? 8.739 11.284 -7.196 1.00 75.50 84 ALA A N 1
ATOM 634 C CA . ALA A 1 84 ? 9.758 10.263 -7.439 1.00 75.50 84 ALA A CA 1
ATOM 635 C C . ALA A 1 84 ? 9.456 9.380 -8.665 1.00 75.50 84 ALA A C 1
ATOM 637 O O . ALA A 1 84 ? 10.382 8.898 -9.300 1.00 75.50 84 ALA A O 1
ATOM 638 N N . GLY A 1 85 ? 8.182 9.175 -9.015 1.00 66.75 85 GLY A N 1
ATOM 639 C CA . GLY A 1 85 ? 7.791 8.451 -10.231 1.00 66.75 85 GLY A CA 1
ATOM 640 C C . GLY A 1 85 ? 7.921 9.259 -11.529 1.00 66.75 85 GLY A C 1
ATOM 641 O O . GLY A 1 85 ? 7.769 8.685 -12.605 1.00 66.75 85 GLY A O 1
ATOM 642 N N . THR A 1 86 ? 8.163 10.572 -11.442 1.00 69.75 86 THR A N 1
ATOM 643 C CA . THR A 1 86 ? 8.331 11.464 -12.607 1.00 69.75 86 THR A CA 1
ATOM 644 C C . THR A 1 86 ? 9.787 11.790 -12.944 1.00 69.75 86 THR A C 1
ATOM 646 O O . THR A 1 86 ? 10.027 12.380 -13.998 1.00 69.75 86 THR A O 1
ATOM 649 N N . VAL A 1 87 ? 10.736 11.429 -12.070 1.00 61.03 87 VAL A N 1
ATOM 650 C CA . VAL A 1 87 ? 12.181 11.685 -12.219 1.00 61.03 87 VAL A CA 1
ATOM 651 C C . VAL A 1 87 ? 12.970 10.421 -12.523 1.00 61.03 87 VAL A C 1
ATOM 653 O O . VAL A 1 87 ? 12.573 9.337 -12.043 1.00 61.03 87 VAL A O 1
#

Sequence (87 aa):
MLLGRTDAFRNIGWSIICLSVYMVSFWALATVIREGGPLSLIMPALATIVPIVTIIVAVFVMGEAASWQRLGLLLFACLVIGYAGTV

InterPro domains:
  IPR037185 Multidrug transporter EmrE superfamily [SSF103481] (3-78)

pLDDT: mean 74.25, std 7.87, range [53.53, 87.25]

Organism: NCBI:txid1850347

Foldseek 3Di:
DLCVVCVNVVNVVSVVVVVVVVVVVVVVVVVCVVVVPPPLQVVLVCVLPVVVVVVVCCCPVVVDDDDPVNVVVSVVVNVVSVVSSVD

Radius of gyration: 15.72 Å; chains: 1; bounding box: 31×33×34 Å

S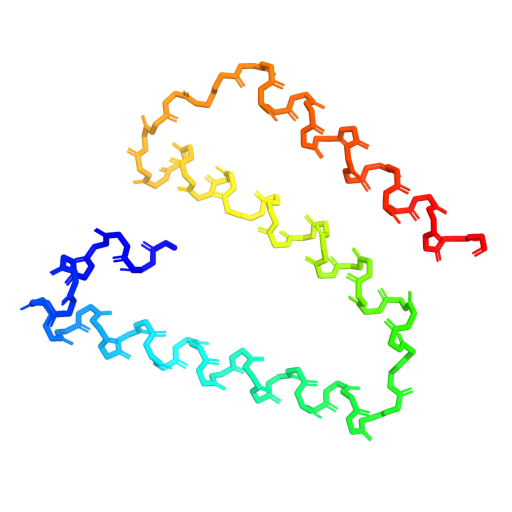econdary structure (DSSP, 8-state):
-HHHHTTTTTSHHHHHHHHHHHHHHHHHHHHHHHTT--HHHHHHHHHHHHHHHHHHHHHHHH-----HHHHHHHHHHHHHHHHHTT-